Protein AF-A0A0G1CU87-F1 (afdb_monomer)

Radius of gyration: 16.51 Å; Cα contacts (8 Å, |Δi|>4): 132; chains: 1; bounding box: 43×39×40 Å

Secondary structure (DSSP, 8-state):
----PPP--EEPTTT--EES-EEE-TTT--EEEGGGEEEEEEEEEETTEEEEEEEEEEHHHHHHHHHHHHHTT--SSEEEEEGGG--

Nearest PDB structures (foldseek):
  1mhx-assembly1_A  TM=5.155E-01  e=3.534E-01  Finegoldia magna ATCC 29328
  4tll-assembly1_A  TM=3.490E-01  e=1.009E+00  Xenopus laevis
  2dzm-assembly1_A  TM=3.515E-01  e=9.454E-01  Homo sapiens
  6qlf-assembly1_N  TM=3.727E-01  e=4.003E+00  Saccharomyces cerevisiae
  8ow1-assembly1_N  TM=3.734E-01  e=3.749E+00  Saccharomyces cerevisiae

Foldseek 3Di:
DPPPDPQPQDAAPPPRDTDSDWDAQPPPRGTHDPVQWDWAFEFEQDPVGTDTDIGTHGNVVQVVVCVVCVVVVHDDSYHYDYPVPVD

Structure (mmCIF, N/CA/C/O backbone):
data_AF-A0A0G1CU87-F1
#
_entry.id   AF-A0A0G1CU87-F1
#
loop_
_atom_site.group_PDB
_atom_site.id
_atom_site.type_symbol
_atom_site.label_atom_id
_atom_site.label_alt_id
_atom_site.label_comp_id
_atom_site.label_asym_id
_atom_site.label_entity_id
_atom_site.label_seq_id
_atom_site.pdbx_PDB_ins_code
_atom_site.Cartn_x
_atom_site.Cartn_y
_atom_site.Cartn_z
_atom_site.occupancy
_atom_site.B_iso_or_equiv
_atom_site.auth_seq_id
_atom_site.auth_comp_id
_atom_site.auth_asym_id
_atom_site.auth_atom_id
_atom_site.pdbx_PDB_model_num
ATOM 1 N N . MET A 1 1 ? 27.348 -25.314 -15.984 1.00 39.53 1 MET A N 1
ATOM 2 C CA . MET A 1 1 ? 26.947 -23.898 -16.143 1.00 39.53 1 MET A CA 1
ATOM 3 C C . MET A 1 1 ? 25.770 -23.643 -15.206 1.00 39.53 1 MET A C 1
ATOM 5 O O . MET A 1 1 ? 24.812 -24.403 -15.266 1.00 39.53 1 MET A O 1
ATOM 9 N N . LYS A 1 2 ? 25.862 -22.684 -14.272 1.00 44.84 2 LYS A N 1
ATOM 10 C CA . LYS A 1 2 ? 24.747 -22.336 -13.371 1.00 44.84 2 LYS A CA 1
ATOM 11 C C . LYS A 1 2 ? 23.737 -21.530 -14.189 1.00 44.84 2 LYS A C 1
ATOM 13 O O . LYS A 1 2 ? 24.009 -20.385 -14.522 1.00 44.84 2 LYS A O 1
ATOM 18 N N . VAL A 1 3 ? 22.618 -22.152 -14.552 1.00 48.09 3 VAL A N 1
ATOM 19 C CA . VAL A 1 3 ? 21.468 -21.466 -15.150 1.00 48.09 3 VAL A CA 1
ATOM 20 C C . VAL A 1 3 ? 20.881 -20.565 -14.065 1.00 48.09 3 VAL A C 1
ATOM 22 O O . VAL A 1 3 ? 20.194 -21.033 -13.157 1.00 48.09 3 VAL A O 1
ATOM 25 N N . THR A 1 4 ? 21.226 -19.282 -14.101 1.00 52.25 4 THR A N 1
ATOM 26 C CA . THR A 1 4 ? 20.520 -18.239 -13.358 1.00 52.25 4 THR A CA 1
ATOM 27 C C . THR A 1 4 ? 19.105 -18.177 -13.915 1.00 52.25 4 THR A C 1
ATOM 29 O O . THR A 1 4 ? 18.900 -17.821 -15.072 1.00 52.25 4 THR A O 1
ATOM 32 N N . ARG A 1 5 ? 18.133 -18.614 -13.109 1.00 51.34 5 ARG A N 1
ATOM 33 C CA . ARG A 1 5 ? 16.708 -18.477 -13.427 1.00 51.34 5 ARG A CA 1
ATOM 34 C C . ARG A 1 5 ? 16.412 -16.993 -13.692 1.00 51.34 5 ARG A C 1
ATOM 36 O O . ARG A 1 5 ? 16.982 -16.165 -12.976 1.00 51.34 5 ARG A O 1
ATOM 43 N N . PRO A 1 6 ? 15.570 -16.648 -14.682 1.00 53.12 6 PRO A N 1
ATOM 44 C CA . PRO A 1 6 ? 15.137 -15.269 -14.858 1.00 53.12 6 PRO A CA 1
ATOM 45 C C . PRO A 1 6 ? 14.468 -14.822 -13.557 1.00 53.12 6 PRO A C 1
ATOM 47 O O . PRO A 1 6 ? 13.551 -15.480 -13.067 1.00 53.12 6 PRO A O 1
ATOM 50 N N . ILE A 1 7 ? 14.999 -13.765 -12.947 1.00 58.84 7 ILE A N 1
ATOM 51 C CA . ILE A 1 7 ? 14.322 -13.083 -11.850 1.00 58.84 7 ILE A CA 1
ATOM 52 C C . ILE A 1 7 ? 13.127 -12.411 -12.521 1.00 58.84 7 ILE A C 1
ATOM 54 O O . ILE A 1 7 ? 13.333 -11.646 -13.459 1.00 58.84 7 ILE A O 1
ATOM 58 N N . GLU A 1 8 ? 11.901 -12.766 -12.136 1.00 60.66 8 GLU A N 1
ATOM 59 C CA . GLU A 1 8 ? 10.702 -12.109 -12.662 1.00 60.66 8 GLU A CA 1
ATOM 60 C C . GLU A 1 8 ? 10.743 -10.641 -12.227 1.00 60.66 8 GLU A C 1
ATOM 62 O O . GLU A 1 8 ? 10.442 -10.286 -11.089 1.00 60.66 8 GLU A O 1
ATOM 67 N N . GLU A 1 9 ? 11.238 -9.795 -13.125 1.00 65.06 9 GLU A N 1
ATOM 68 C CA . GLU A 1 9 ? 11.272 -8.355 -12.952 1.00 65.06 9 GLU A CA 1
ATOM 69 C C . GLU A 1 9 ? 9.859 -7.814 -13.179 1.00 65.06 9 GLU A C 1
ATOM 71 O O . GLU A 1 9 ? 9.432 -7.585 -14.311 1.00 65.06 9 GLU A O 1
ATOM 76 N N . THR A 1 10 ? 9.115 -7.628 -12.092 1.00 77.19 10 THR A N 1
ATOM 77 C CA . THR A 1 10 ? 7.791 -7.003 -12.143 1.00 77.19 10 THR A CA 1
ATOM 78 C C . THR A 1 10 ? 7.939 -5.481 -12.155 1.00 77.19 10 THR A C 1
ATOM 80 O O . THR A 1 10 ? 8.684 -4.897 -11.361 1.00 77.19 10 THR A O 1
ATOM 83 N N . ALA A 1 11 ? 7.236 -4.820 -13.075 1.00 85.75 11 ALA A N 1
ATOM 84 C CA . ALA A 1 11 ? 7.203 -3.365 -13.161 1.00 85.75 11 ALA A CA 1
ATOM 85 C C . ALA A 1 11 ? 6.323 -2.767 -12.058 1.00 85.75 11 ALA A C 1
ATOM 87 O O . ALA A 1 11 ? 5.248 -3.272 -11.754 1.00 85.75 11 ALA A O 1
ATOM 88 N N . CYS A 1 12 ? 6.768 -1.659 -11.473 1.00 88.75 12 CYS A N 1
ATOM 89 C CA . CYS A 1 12 ? 5.974 -0.902 -10.517 1.00 88.75 12 CYS A CA 1
ATOM 90 C C . CYS A 1 12 ? 4.758 -0.259 -11.176 1.00 88.75 12 CYS A C 1
ATOM 92 O O . CYS A 1 12 ? 4.908 0.556 -12.081 1.00 88.75 12 CYS A O 1
ATOM 94 N N . ASP A 1 13 ? 3.568 -0.518 -10.639 1.00 88.81 13 ASP A N 1
ATOM 95 C CA . ASP A 1 13 ? 2.316 0.064 -11.129 1.00 88.81 13 ASP A CA 1
ATOM 96 C C . ASP A 1 13 ? 2.231 1.592 -10.956 1.00 88.81 13 ASP A C 1
ATOM 98 O O . ASP A 1 13 ? 1.341 2.229 -11.517 1.00 88.81 13 ASP A O 1
ATOM 102 N N . VAL A 1 14 ? 3.122 2.190 -10.154 1.00 86.06 14 VAL A N 1
ATOM 103 C CA . VAL A 1 14 ? 3.148 3.641 -9.899 1.00 86.06 14 VAL A CA 1
ATOM 104 C C . VAL A 1 14 ? 4.128 4.365 -10.823 1.00 86.06 14 VAL A C 1
ATOM 106 O O . VAL A 1 14 ? 3.774 5.385 -11.405 1.00 86.06 14 VAL A O 1
ATOM 109 N N . CYS A 1 15 ? 5.361 3.867 -10.964 1.00 89.19 15 CYS A N 1
ATOM 110 C CA . CYS A 1 15 ? 6.412 4.542 -11.740 1.00 89.19 15 CYS A CA 1
ATOM 111 C C . CYS A 1 15 ? 6.868 3.788 -12.997 1.00 89.19 15 CYS A C 1
ATOM 113 O O . CYS A 1 15 ? 7.746 4.273 -13.705 1.00 89.19 15 CYS A O 1
ATOM 115 N N . GLY A 1 16 ? 6.331 2.595 -13.258 1.00 88.00 16 GLY A N 1
ATOM 116 C CA . GLY A 1 16 ? 6.680 1.747 -14.401 1.00 88.00 16 GLY A CA 1
ATOM 117 C C . GLY A 1 16 ? 8.062 1.093 -14.327 1.00 88.00 16 GLY A C 1
ATOM 118 O O . GLY A 1 16 ? 8.411 0.316 -15.209 1.00 88.00 16 GLY A O 1
ATOM 119 N N . GLN A 1 17 ? 8.867 1.385 -13.300 1.00 88.00 17 GLN A N 1
ATOM 120 C CA . GLN A 1 17 ? 10.209 0.816 -13.177 1.00 88.00 17 GLN A CA 1
ATOM 121 C C . GLN A 1 17 ? 10.148 -0.636 -12.710 1.00 88.00 17 GLN A C 1
ATOM 123 O O . GLN A 1 17 ? 9.544 -0.933 -11.678 1.00 88.00 17 GLN A O 1
ATOM 128 N N . ALA A 1 18 ? 10.814 -1.515 -13.453 1.00 86.00 18 ALA A N 1
ATOM 129 C CA . ALA A 1 18 ? 11.084 -2.883 -13.047 1.00 86.00 18 ALA A CA 1
ATOM 130 C C . ALA A 1 18 ? 12.038 -2.905 -11.848 1.00 86.00 18 ALA A C 1
ATOM 132 O O . ALA A 1 18 ? 13.079 -2.245 -11.866 1.00 86.00 18 ALA A O 1
ATOM 133 N N . GLN A 1 19 ? 11.675 -3.640 -10.797 1.00 81.69 19 GLN A N 1
ATOM 134 C CA . GLN A 1 19 ? 12.561 -3.895 -9.665 1.00 81.69 19 GLN A CA 1
ATOM 135 C C . GLN A 1 19 ? 12.488 -5.356 -9.238 1.00 81.69 19 GLN A C 1
ATOM 137 O O . GLN A 1 19 ? 11.464 -6.019 -9.359 1.00 81.69 19 GLN A O 1
ATOM 142 N N . THR A 1 20 ? 13.585 -5.839 -8.666 1.00 77.31 20 THR A N 1
ATOM 143 C CA . THR A 1 20 ? 13.681 -7.188 -8.098 1.00 77.31 20 THR A CA 1
ATOM 144 C C . THR A 1 20 ? 12.964 -7.333 -6.756 1.00 77.31 20 THR A C 1
ATOM 146 O O . THR A 1 20 ? 12.699 -8.451 -6.324 1.00 77.31 20 THR A O 1
ATOM 149 N N . GLN A 1 21 ? 12.650 -6.223 -6.080 1.00 81.50 21 GLN A N 1
ATOM 150 C CA . GLN A 1 21 ? 11.928 -6.211 -4.807 1.00 81.50 21 GLN A CA 1
ATOM 151 C C . GLN A 1 21 ? 10.646 -5.392 -4.928 1.00 81.50 21 GLN A C 1
ATOM 153 O O . GLN A 1 21 ? 10.632 -4.174 -4.734 1.00 81.50 21 GLN A O 1
ATOM 158 N N . MET A 1 22 ? 9.564 -6.100 -5.231 1.00 85.94 22 MET A N 1
ATOM 159 C CA . MET A 1 22 ? 8.213 -5.560 -5.295 1.00 85.94 22 MET A CA 1
ATOM 160 C C . MET A 1 22 ? 7.420 -5.996 -4.063 1.00 85.94 22 MET A C 1
ATOM 162 O O . MET A 1 22 ? 7.603 -7.093 -3.535 1.00 85.94 22 MET A O 1
ATOM 166 N N . ARG A 1 23 ? 6.558 -5.110 -3.568 1.00 88.19 23 ARG A N 1
ATOM 167 C CA . ARG A 1 23 ? 5.590 -5.398 -2.506 1.00 88.19 23 ARG A CA 1
ATOM 168 C C . ARG A 1 23 ? 4.189 -5.250 -3.085 1.00 88.19 23 ARG A C 1
ATOM 170 O O . ARG A 1 23 ? 3.982 -4.443 -3.979 1.00 88.19 23 ARG A O 1
ATOM 177 N N . VAL A 1 24 ? 3.217 -5.976 -2.546 1.00 87.56 24 VAL A N 1
ATOM 178 C CA . VAL A 1 24 ? 1.824 -5.884 -3.004 1.00 87.56 24 VAL A CA 1
ATOM 179 C C . VAL A 1 24 ? 1.051 -4.933 -2.099 1.00 87.56 24 VAL A C 1
ATOM 181 O O . VAL A 1 24 ? 1.084 -5.055 -0.872 1.00 87.56 24 VAL A O 1
ATOM 184 N N . CYS A 1 25 ? 0.322 -3.986 -2.687 1.00 89.06 25 CYS A N 1
ATOM 185 C CA . CYS A 1 25 ? -0.568 -3.123 -1.923 1.00 89.06 25 CYS A CA 1
ATOM 186 C C . CYS A 1 25 ? -1.728 -3.932 -1.323 1.00 89.06 25 CYS A C 1
ATOM 188 O O . CYS A 1 25 ? -2.510 -4.555 -2.037 1.00 89.06 25 CYS A O 1
ATOM 190 N N . SER A 1 26 ? -1.922 -3.837 -0.010 1.00 85.69 26 SER A N 1
ATOM 191 C CA . SER A 1 26 ? -2.988 -4.544 0.713 1.00 85.69 26 SER A CA 1
ATOM 192 C C . SER A 1 26 ? -4.395 -4.141 0.252 1.00 85.69 26 SER A C 1
ATOM 194 O O . SER A 1 26 ? -5.307 -4.963 0.330 1.00 85.69 26 SER A O 1
ATOM 196 N N . VAL A 1 27 ? -4.547 -2.912 -0.261 1.00 85.25 27 VAL A N 1
ATOM 197 C CA . VAL A 1 27 ? -5.823 -2.297 -0.663 1.00 85.25 27 VAL A CA 1
ATOM 198 C C . VAL A 1 27 ? -6.166 -2.594 -2.123 1.00 85.25 27 VAL A C 1
ATOM 200 O O . VAL A 1 27 ? -7.201 -3.190 -2.396 1.00 85.25 27 VAL A O 1
ATOM 203 N N . CYS A 1 28 ? -5.315 -2.188 -3.070 1.00 88.62 28 CYS A N 1
ATOM 204 C CA . CYS A 1 28 ? -5.602 -2.303 -4.506 1.00 88.62 28 CYS A CA 1
ATOM 205 C C . CYS A 1 28 ? -4.938 -3.505 -5.190 1.00 88.62 28 CYS A C 1
ATOM 207 O O . CYS A 1 28 ? -5.132 -3.683 -6.387 1.00 88.62 28 CYS A O 1
ATOM 209 N N . LYS A 1 29 ? -4.158 -4.309 -4.451 1.00 90.62 29 LYS A N 1
ATOM 210 C CA . LYS A 1 29 ? -3.445 -5.508 -4.934 1.00 90.62 29 LYS A CA 1
ATOM 211 C C . LYS A 1 29 ? -2.446 -5.273 -6.079 1.00 90.62 29 LYS A C 1
ATOM 213 O O . LYS A 1 29 ? -2.000 -6.234 -6.685 1.00 90.62 29 LYS A O 1
ATOM 218 N N . LYS A 1 30 ? -2.070 -4.015 -6.326 1.00 90.12 30 LYS A N 1
ATOM 219 C CA . LYS A 1 30 ? -1.023 -3.609 -7.276 1.00 90.12 30 LYS A CA 1
ATOM 220 C C . LYS A 1 30 ? 0.385 -3.903 -6.758 1.00 90.12 30 LYS A C 1
ATOM 222 O O . LYS A 1 30 ? 0.616 -3.806 -5.545 1.00 90.12 30 LYS A O 1
ATOM 227 N N . ASP A 1 31 ? 1.306 -4.158 -7.678 1.00 90.31 31 ASP A N 1
ATOM 228 C CA . ASP A 1 31 ? 2.731 -4.330 -7.419 1.00 90.31 31 ASP A CA 1
ATOM 229 C C . ASP A 1 31 ? 3.415 -2.964 -7.321 1.00 90.31 31 ASP A C 1
ATOM 231 O O . ASP A 1 31 ? 3.404 -2.137 -8.236 1.00 90.31 31 ASP A O 1
ATOM 235 N N . ILE A 1 32 ? 4.035 -2.703 -6.175 1.00 92.19 32 ILE A N 1
ATOM 236 C CA . ILE A 1 32 ? 4.658 -1.420 -5.858 1.00 92.19 32 ILE A CA 1
ATOM 237 C C . ILE A 1 32 ? 6.116 -1.592 -5.460 1.00 92.19 32 ILE A C 1
ATOM 239 O O . ILE A 1 32 ? 6.475 -2.468 -4.672 1.00 92.19 32 ILE A O 1
ATOM 243 N N . CYS A 1 33 ? 6.974 -0.724 -5.995 1.00 90.81 33 CYS A N 1
ATOM 244 C CA . CYS A 1 33 ? 8.370 -0.691 -5.588 1.00 90.81 33 CYS A CA 1
ATOM 245 C C . CYS A 1 33 ? 8.507 -0.057 -4.200 1.00 90.81 33 CYS A C 1
ATOM 247 O O . CYS A 1 33 ? 7.649 0.712 -3.759 1.00 90.81 33 CYS A O 1
ATOM 249 N N . HIS A 1 34 ? 9.622 -0.338 -3.529 1.00 87.06 34 HIS A N 1
ATOM 250 C CA . HIS A 1 34 ? 9.884 0.106 -2.157 1.00 87.06 34 HIS A CA 1
ATOM 251 C C . HIS A 1 34 ? 9.769 1.630 -1.941 1.00 87.06 34 HIS A C 1
ATOM 253 O O . HIS A 1 34 ? 9.462 2.060 -0.835 1.00 87.06 34 HIS A O 1
ATOM 259 N N . ILE A 1 35 ? 9.972 2.441 -2.987 1.00 87.75 35 ILE A N 1
ATOM 260 C CA . ILE A 1 35 ? 9.874 3.911 -2.940 1.00 87.75 35 ILE A CA 1
ATOM 261 C C . ILE A 1 35 ? 8.413 4.378 -2.840 1.00 87.75 35 ILE A C 1
ATOM 263 O O . ILE A 1 35 ? 8.120 5.372 -2.183 1.00 87.75 35 ILE A O 1
ATOM 267 N N . HIS A 1 36 ? 7.483 3.659 -3.477 1.00 89.69 36 HIS A N 1
ATOM 268 C CA . HIS A 1 36 ? 6.059 4.025 -3.536 1.00 89.69 36 HIS A CA 1
ATOM 269 C C . HIS A 1 36 ? 5.203 3.258 -2.518 1.00 89.69 36 HIS A C 1
ATOM 271 O O . HIS A 1 36 ? 3.968 3.263 -2.592 1.00 89.69 36 HIS A O 1
ATOM 277 N N . VAL A 1 37 ? 5.865 2.605 -1.563 1.00 87.19 37 VAL A N 1
ATOM 278 C CA . VAL A 1 37 ? 5.252 1.943 -0.417 1.00 87.19 37 VAL A CA 1
ATOM 279 C C . VAL A 1 37 ? 5.104 2.945 0.723 1.00 87.19 37 VAL A C 1
ATOM 281 O O . VAL A 1 37 ? 6.048 3.627 1.105 1.00 87.19 37 VAL A O 1
ATOM 284 N N . MET A 1 38 ? 3.914 2.982 1.309 1.00 81.19 38 MET A N 1
ATOM 285 C CA . MET A 1 38 ? 3.653 3.580 2.609 1.00 81.19 38 MET A CA 1
ATOM 286 C C . MET A 1 38 ? 3.323 2.469 3.603 1.00 81.19 38 MET A C 1
ATOM 288 O O . MET A 1 38 ? 2.408 1.672 3.381 1.00 81.19 38 MET A O 1
ATOM 292 N N . GLU A 1 39 ? 4.044 2.433 4.718 1.00 78.06 39 GLU A N 1
ATOM 293 C CA . GLU A 1 39 ? 3.740 1.524 5.821 1.00 78.06 39 GLU A CA 1
ATOM 294 C C . GLU A 1 39 ? 2.673 2.153 6.717 1.00 78.06 39 GLU A C 1
ATOM 296 O O . GLU A 1 39 ? 2.819 3.278 7.200 1.00 78.06 39 GLU A O 1
ATOM 301 N N . TRP A 1 40 ? 1.572 1.430 6.907 1.00 76.38 40 TRP A N 1
ATOM 302 C CA . TRP A 1 40 ? 0.465 1.845 7.758 1.00 76.38 40 TRP A CA 1
ATOM 303 C C . TRP A 1 40 ? 0.334 0.883 8.921 1.00 76.38 40 TRP A C 1
AT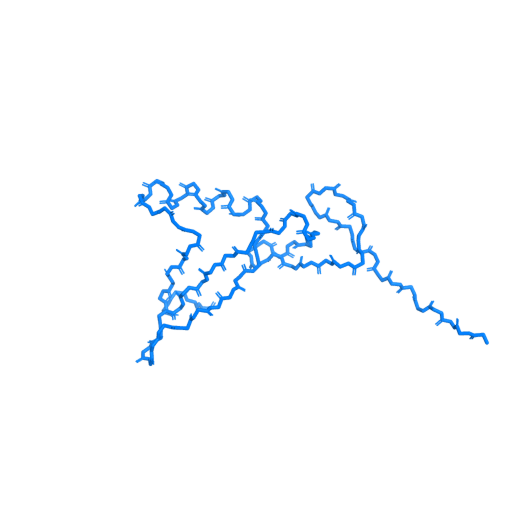OM 305 O O . TRP A 1 40 ? 0.259 -0.332 8.731 1.00 76.38 40 TRP A O 1
ATOM 315 N N 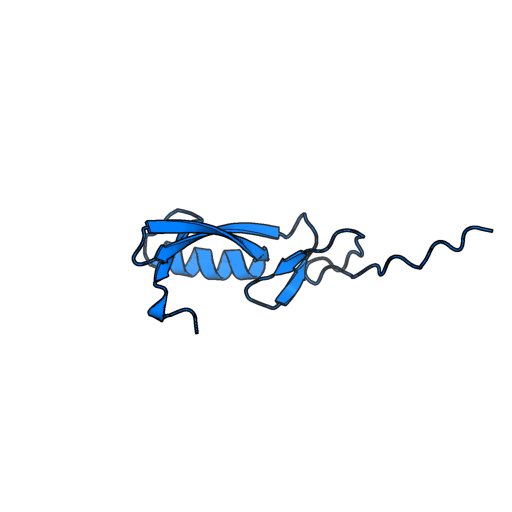. ARG A 1 41 ? 0.262 1.427 10.136 1.00 71.31 41 ARG A N 1
ATOM 316 C CA . ARG A 1 41 ? 0.031 0.611 11.322 1.00 71.31 41 ARG A CA 1
ATOM 317 C C . ARG A 1 41 ? -1.465 0.347 11.437 1.00 71.31 41 ARG A C 1
ATOM 319 O O . ARG A 1 41 ? -2.248 1.259 11.701 1.00 71.31 41 ARG A O 1
ATOM 326 N N . VAL A 1 42 ? -1.867 -0.895 11.230 1.00 69.75 42 VAL A N 1
ATOM 327 C CA . VAL A 1 42 ? -3.242 -1.337 11.429 1.00 69.75 42 VAL A CA 1
ATOM 328 C C . VAL A 1 42 ? -3.337 -1.891 12.836 1.00 69.75 42 VAL A C 1
ATOM 330 O O . VAL A 1 42 ? -2.718 -2.892 13.174 1.00 69.75 42 VAL A O 1
ATOM 333 N N . ILE A 1 43 ? -4.097 -1.213 13.685 1.00 67.94 43 ILE A N 1
ATOM 334 C CA . ILE A 1 43 ? -4.417 -1.715 15.011 1.00 67.94 43 ILE A CA 1
ATOM 335 C C . ILE A 1 43 ? -5.744 -2.447 14.885 1.00 67.94 43 ILE A C 1
ATOM 337 O O . ILE A 1 43 ? -6.798 -1.828 14.722 1.00 67.94 43 ILE A O 1
ATOM 341 N N . VAL A 1 44 ? -5.680 -3.773 14.935 1.00 63.09 44 VAL A N 1
ATOM 342 C CA . VAL A 1 44 ? -6.876 -4.606 14.996 1.00 63.09 44 VAL A CA 1
ATOM 343 C C . VAL A 1 44 ? -7.212 -4.803 16.463 1.00 63.09 44 VAL A C 1
ATOM 345 O O . VAL A 1 44 ? -6.466 -5.443 17.209 1.00 63.09 44 VAL A O 1
ATOM 348 N N . GLU A 1 45 ? -8.336 -4.232 16.886 1.00 59.88 45 GLU A N 1
ATOM 349 C CA . GLU A 1 45 ? -8.875 -4.484 18.217 1.00 59.88 45 GLU A CA 1
ATOM 350 C C . GLU A 1 45 ? -9.433 -5.913 18.232 1.00 59.88 45 GLU A C 1
ATOM 352 O O . GLU A 1 45 ? -10.388 -6.237 17.517 1.00 59.88 45 GLU A O 1
ATOM 357 N N . GLN A 1 46 ? -8.787 -6.800 18.989 1.00 54.81 46 GLN A N 1
ATOM 358 C CA . GLN A 1 46 ? -9.294 -8.137 19.265 1.00 54.81 46 GLN A CA 1
ATOM 359 C C . GLN A 1 46 ? -9.828 -8.191 20.697 1.00 54.81 46 GLN A C 1
ATOM 361 O O . GLN A 1 46 ? -9.330 -7.500 21.583 1.00 54.81 46 GLN A O 1
ATOM 366 N N . ASN A 1 47 ? -10.777 -9.096 20.955 1.00 47.88 47 ASN A N 1
ATOM 367 C CA . ASN A 1 47 ? -11.310 -9.357 22.301 1.00 47.88 47 ASN A CA 1
ATOM 368 C C . ASN A 1 47 ? -10.227 -9.753 23.337 1.00 47.88 47 ASN A C 1
ATOM 370 O O . ASN A 1 47 ? -10.524 -9.811 24.524 1.00 47.88 47 ASN A O 1
ATOM 374 N N . GLN A 1 48 ? -8.988 -10.037 22.907 1.00 51.25 48 GLN A N 1
ATOM 375 C CA . GLN A 1 48 ? -7.833 -10.373 23.753 1.00 51.25 48 GLN A CA 1
ATOM 376 C C . GLN A 1 48 ? -6.722 -9.298 23.755 1.00 51.25 48 GLN A C 1
ATOM 378 O O . GLN A 1 48 ? -5.659 -9.525 24.327 1.00 51.25 48 GLN A O 1
ATOM 383 N N . GLY A 1 49 ? -6.944 -8.133 23.135 1.00 53.44 49 GLY A N 1
ATOM 384 C CA . GLY A 1 49 ? -5.977 -7.033 23.063 1.00 53.44 49 GLY A CA 1
ATOM 385 C C . GLY A 1 49 ? -5.846 -6.426 21.664 1.00 53.44 49 GLY A C 1
ATOM 386 O O . GLY A 1 49 ? -6.376 -6.937 20.679 1.00 53.44 49 GLY A O 1
ATOM 387 N N . ALA A 1 50 ? -5.126 -5.311 21.571 1.00 55.62 50 ALA A N 1
ATOM 388 C CA . ALA A 1 50 ? -4.821 -4.655 20.305 1.00 55.62 50 ALA A CA 1
ATOM 389 C C . ALA A 1 50 ? -3.571 -5.287 19.669 1.00 55.62 50 ALA A C 1
ATOM 391 O O . ALA A 1 50 ? -2.461 -5.107 20.174 1.00 55.62 50 ALA A O 1
ATOM 392 N N . LEU A 1 51 ? -3.734 -6.004 18.555 1.00 58.31 51 LEU A N 1
ATOM 393 C CA . LEU A 1 51 ? -2.605 -6.448 17.734 1.00 58.31 51 LEU A CA 1
ATOM 394 C C . LEU A 1 51 ? -2.320 -5.368 16.691 1.00 58.31 51 LEU A C 1
ATOM 396 O O . LEU A 1 51 ? -3.179 -5.020 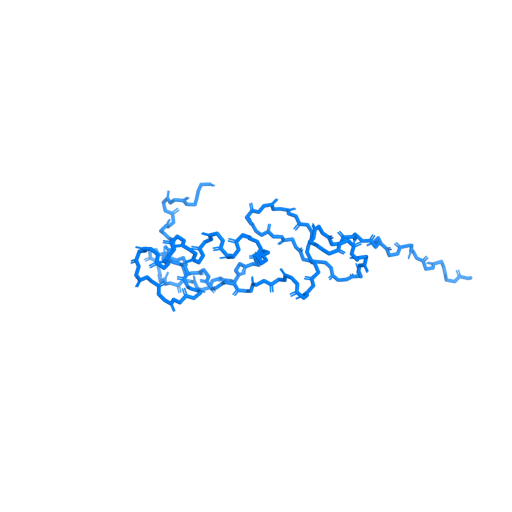15.882 1.00 58.31 51 LEU A O 1
ATOM 400 N N . GLY A 1 52 ? -1.118 -4.798 16.755 1.00 64.94 52 GLY A N 1
ATOM 401 C CA . GLY A 1 52 ? -0.619 -3.910 15.714 1.00 64.94 52 GLY A CA 1
ATOM 402 C C . GLY A 1 52 ? -0.020 -4.745 14.594 1.00 64.94 52 GLY A C 1
ATOM 403 O O . GLY A 1 52 ? 1.066 -5.282 14.778 1.00 64.94 52 GLY A O 1
ATOM 404 N N . ASP A 1 53 ? -0.714 -4.835 13.468 1.00 71.88 53 ASP A N 1
ATOM 405 C CA . ASP A 1 53 ? -0.178 -5.366 12.218 1.00 71.88 53 ASP A CA 1
ATOM 406 C C . ASP A 1 53 ? 0.281 -4.203 11.319 1.00 71.88 53 ASP A C 1
ATOM 408 O O . ASP A 1 53 ? -0.168 -3.062 11.478 1.00 71.88 53 ASP A O 1
ATOM 412 N N . THR A 1 54 ? 1.192 -4.458 10.384 1.00 75.31 54 THR A N 1
ATOM 413 C CA . THR A 1 54 ? 1.664 -3.441 9.434 1.00 75.31 54 THR A CA 1
ATOM 414 C C . THR A 1 54 ? 1.111 -3.763 8.056 1.00 75.31 54 THR A C 1
ATOM 416 O O . THR A 1 54 ? 1.541 -4.712 7.405 1.00 75.31 54 THR A O 1
ATOM 419 N N . ALA A 1 55 ? 0.176 -2.945 7.575 1.00 79.69 55 ALA A N 1
ATOM 420 C CA . ALA A 1 55 ? -0.310 -3.054 6.210 1.00 79.69 55 ALA A CA 1
ATOM 421 C C . ALA A 1 55 ? 0.608 -2.283 5.263 1.00 79.69 55 ALA A C 1
ATOM 423 O O . ALA A 1 55 ? 0.907 -1.101 5.459 1.00 79.69 55 ALA A O 1
ATOM 424 N N . ILE A 1 56 ? 1.010 -2.952 4.187 1.00 85.88 56 ILE A N 1
ATOM 425 C CA . ILE A 1 56 ? 1.723 -2.324 3.079 1.00 85.88 56 ILE A CA 1
ATOM 426 C C . ILE A 1 56 ? 0.680 -1.681 2.166 1.00 85.8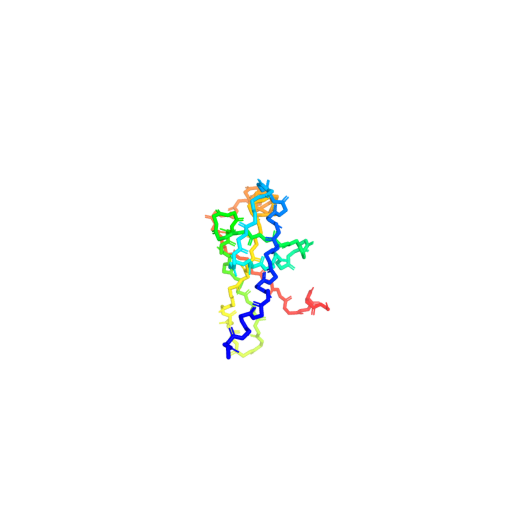8 56 ILE A C 1
ATOM 428 O O . ILE A 1 56 ? -0.184 -2.374 1.623 1.00 85.88 56 ILE A O 1
ATOM 432 N N . ILE A 1 57 ? 0.734 -0.362 1.995 1.00 88.25 57 ILE A N 1
ATOM 433 C CA . ILE A 1 57 ? -0.224 0.403 1.190 1.00 88.25 57 ILE A CA 1
ATOM 434 C C . ILE A 1 57 ? 0.548 1.199 0.130 1.00 88.25 57 ILE A C 1
ATOM 436 O O . ILE A 1 57 ? 1.623 1.713 0.411 1.00 88.25 57 ILE A O 1
ATOM 440 N N . CYS A 1 58 ? 0.042 1.303 -1.103 1.00 90.00 58 CYS A N 1
ATOM 441 C CA . CYS A 1 58 ? 0.667 2.174 -2.098 1.00 90.00 58 CYS A CA 1
ATOM 442 C C . CYS A 1 58 ? 0.413 3.645 -1.760 1.00 90.00 58 CYS A C 1
ATOM 444 O O . CYS A 1 58 ? 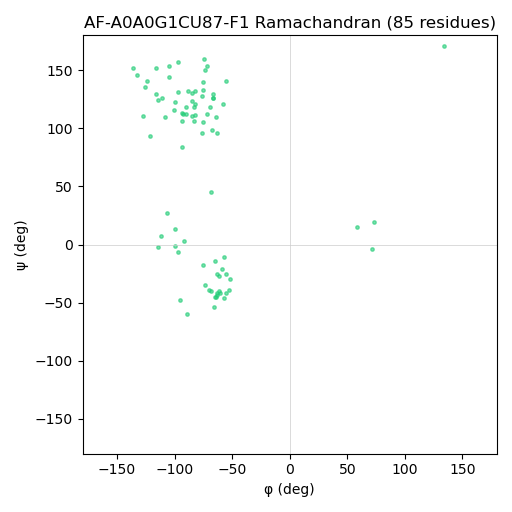-0.607 3.979 -1.153 1.00 90.00 58 CYS A O 1
ATOM 446 N N . VAL A 1 59 ? 1.296 4.538 -2.202 1.00 86.19 59 VAL A N 1
ATOM 447 C CA . VAL A 1 59 ? 1.148 5.983 -1.967 1.00 86.19 59 VAL A CA 1
ATOM 448 C C . VAL A 1 59 ? -0.220 6.528 -2.409 1.00 86.19 59 VAL A C 1
ATOM 450 O O . VAL A 1 59 ? -0.838 7.304 -1.685 1.00 86.19 59 VAL A O 1
ATOM 453 N N . GLU A 1 60 ? -0.766 6.061 -3.536 1.00 88.56 60 GLU A N 1
ATOM 454 C CA . GLU A 1 60 ? -2.077 6.505 -4.030 1.00 88.56 60 GLU A CA 1
ATOM 455 C C . GLU A 1 60 ? -3.227 6.110 -3.090 1.00 88.56 60 GLU A C 1
ATOM 457 O O . GLU A 1 60 ? -4.107 6.922 -2.792 1.00 88.56 60 GLU A O 1
ATOM 462 N N . CYS A 1 61 ? -3.229 4.865 -2.601 1.00 87.56 61 CYS A N 1
ATOM 463 C CA . CYS A 1 61 ? -4.210 4.397 -1.623 1.00 87.56 61 CYS A CA 1
ATOM 464 C C . CYS A 1 61 ? -4.007 5.088 -0.271 1.00 87.56 61 CYS A C 1
ATOM 466 O O . CYS A 1 61 ? -4.989 5.497 0.345 1.00 87.56 61 CYS A O 1
ATOM 468 N N . GLY A 1 62 ? -2.756 5.285 0.149 1.00 85.50 62 GLY A N 1
ATOM 469 C CA . GLY A 1 62 ? -2.400 6.009 1.366 1.00 85.50 62 GLY A CA 1
ATOM 470 C C . GLY A 1 62 ? -2.949 7.434 1.365 1.00 85.50 62 GLY A C 1
ATOM 471 O O . GLY A 1 62 ? -3.592 7.825 2.330 1.00 85.50 62 GLY A O 1
ATOM 472 N N . ILE A 1 63 ? -2.809 8.181 0.264 1.00 84.44 63 ILE A N 1
ATOM 473 C CA . ILE A 1 63 ? -3.362 9.542 0.131 1.00 84.44 63 ILE A CA 1
ATOM 474 C C . ILE A 1 63 ? -4.895 9.543 0.215 1.00 84.44 63 ILE A C 1
ATOM 476 O O . ILE A 1 63 ? -5.477 10.423 0.849 1.00 84.44 63 ILE A O 1
ATOM 480 N N . LYS A 1 64 ? -5.575 8.574 -0.415 1.00 85.06 64 LYS A N 1
ATOM 481 C CA . LYS A 1 64 ? -7.047 8.463 -0.352 1.00 85.06 64 LYS A CA 1
ATOM 482 C C . LYS A 1 64 ? -7.530 8.199 1.076 1.00 85.06 64 LYS A C 1
ATOM 484 O O . LYS A 1 64 ? -8.492 8.821 1.530 1.00 85.06 64 LYS A O 1
ATOM 489 N N . ILE A 1 65 ? -6.841 7.308 1.782 1.00 80.62 65 ILE A N 1
ATOM 490 C CA . ILE A 1 65 ? -7.110 6.990 3.182 1.00 80.62 65 ILE A CA 1
ATOM 491 C C . ILE A 1 65 ? -6.819 8.219 4.051 1.00 80.62 65 ILE A C 1
ATOM 493 O O . ILE A 1 65 ? -7.715 8.689 4.740 1.00 80.62 65 ILE A O 1
ATOM 497 N N . ASP A 1 66 ? -5.629 8.810 3.955 1.00 79.38 66 ASP A N 1
ATOM 498 C CA . ASP A 1 66 ? -5.216 9.994 4.720 1.00 79.38 66 ASP A CA 1
ATOM 499 C C . ASP A 1 66 ? -6.181 11.176 4.545 1.00 79.38 66 ASP A C 1
ATOM 501 O O . ASP A 1 66 ? -6.572 11.792 5.530 1.00 79.38 66 ASP A O 1
ATOM 505 N N . ARG A 1 67 ? -6.667 11.448 3.325 1.00 79.62 67 ARG A N 1
ATOM 506 C CA . ARG A 1 67 ? -7.719 12.459 3.101 1.00 79.62 67 ARG A CA 1
ATOM 507 C C . ARG A 1 67 ? -9.008 12.133 3.852 1.00 79.62 67 ARG A C 1
ATOM 509 O O . ARG A 1 67 ? -9.611 13.024 4.443 1.00 79.62 67 ARG A O 1
ATOM 516 N N . THR A 1 68 ? -9.415 10.866 3.851 1.00 76.56 68 THR A N 1
ATOM 517 C CA . THR A 1 68 ? -10.606 10.408 4.578 1.00 76.56 68 THR A CA 1
ATOM 518 C C . THR A 1 68 ? -10.424 10.586 6.087 1.00 76.56 68 THR A C 1
ATOM 520 O O . THR A 1 68 ? -11.299 11.137 6.746 1.00 76.56 68 THR A O 1
ATOM 523 N N . PHE A 1 69 ? -9.266 10.206 6.635 1.00 71.69 69 PHE A N 1
ATOM 524 C CA . PHE A 1 69 ? -8.959 10.337 8.063 1.00 71.69 69 PHE A CA 1
ATOM 525 C C . PHE A 1 69 ? -8.762 11.795 8.505 1.00 71.69 69 PHE A C 1
ATOM 527 O O . PHE A 1 69 ? -9.271 12.176 9.558 1.00 71.69 69 PHE A O 1
ATOM 534 N N . LYS A 1 70 ? -8.120 12.643 7.691 1.00 70.75 70 LYS A N 1
ATOM 535 C CA . LYS A 1 70 ? -8.002 14.089 7.944 1.00 70.75 70 LYS A CA 1
ATOM 536 C C . LYS A 1 70 ? -9.359 14.779 7.977 1.00 70.75 70 LYS A C 1
ATOM 538 O O . LYS A 1 70 ? -9.588 15.596 8.863 1.00 70.75 70 LYS A O 1
ATOM 543 N N . ASN A 1 71 ? -10.275 14.407 7.082 1.00 70.56 71 ASN A N 1
ATOM 544 C CA . ASN A 1 71 ? -11.654 14.901 7.123 1.00 70.56 71 ASN A CA 1
ATOM 545 C C . ASN A 1 71 ? -12.391 14.477 8.408 1.00 70.56 71 ASN A C 1
ATOM 547 O O . ASN A 1 71 ? -13.301 15.172 8.844 1.00 70.56 71 ASN A O 1
ATOM 551 N N . LEU A 1 72 ? -11.976 13.368 9.030 1.00 62.69 72 LEU A N 1
ATOM 552 C CA . LEU A 1 72 ? -12.481 12.879 10.317 1.00 62.69 72 LEU A CA 1
ATOM 553 C C . LEU A 1 72 ? -11.676 13.396 11.529 1.00 62.69 72 LEU A C 1
ATOM 555 O O . LEU A 1 72 ? -11.964 13.006 12.657 1.00 62.69 72 LEU A O 1
ATOM 559 N N . GLY A 1 73 ? -10.668 14.255 11.325 1.00 61.56 73 GLY A N 1
ATOM 560 C CA . GLY A 1 73 ? -9.829 14.806 12.397 1.00 61.56 73 GLY A CA 1
ATOM 561 C C . GLY A 1 73 ? -8.817 13.824 13.006 1.00 61.56 73 GLY A C 1
ATOM 562 O O . GLY A 1 73 ? -8.333 14.051 14.114 1.00 61.56 73 GLY A O 1
ATOM 563 N N . ILE A 1 74 ? -8.482 12.731 12.313 1.00 61.97 74 ILE A N 1
ATOM 564 C CA . ILE A 1 74 ? -7.542 11.704 12.784 1.00 61.97 74 ILE A CA 1
ATOM 565 C C . ILE A 1 74 ? -6.177 11.924 12.110 1.00 61.97 74 ILE A C 1
ATOM 567 O O . ILE A 1 74 ? -6.043 11.797 10.897 1.00 61.97 74 ILE A O 1
ATOM 571 N N . PHE A 1 75 ? -5.150 12.250 12.904 1.00 55.59 75 PHE A N 1
ATOM 572 C CA . PHE A 1 75 ? -3.848 12.752 12.422 1.00 55.59 75 PHE A CA 1
ATOM 573 C C . PHE A 1 75 ? -2.679 11.754 12.517 1.00 55.59 75 PHE A C 1
ATOM 575 O O . PHE A 1 75 ? -1.524 12.154 12.662 1.00 55.59 75 PHE A O 1
ATOM 582 N N . LYS A 1 76 ? -2.932 10.444 12.471 1.00 62.84 76 LYS A N 1
ATOM 583 C CA . LYS A 1 76 ? -1.864 9.429 12.527 1.00 62.84 76 LYS A CA 1
ATOM 584 C C . LYS A 1 76 ? -2.078 8.378 11.440 1.00 62.84 76 LYS A C 1
ATOM 586 O O . LYS A 1 76 ? -3.223 8.018 11.183 1.00 62.84 76 LYS A O 1
ATOM 591 N N . ASN A 1 77 ? -0.987 7.843 10.872 1.00 65.31 77 ASN A N 1
ATOM 592 C CA . ASN A 1 77 ? -0.967 6.656 9.988 1.00 65.31 77 ASN A CA 1
ATOM 593 C C . ASN A 1 77 ? -1.316 5.370 10.769 1.00 65.31 77 ASN A C 1
ATOM 595 O O . ASN A 1 77 ? -0.631 4.347 10.680 1.00 65.31 77 ASN A O 1
ATOM 599 N N . THR A 1 78 ? -2.351 5.455 11.599 1.00 65.25 78 THR A N 1
ATOM 600 C CA . THR A 1 78 ? -2.822 4.414 12.491 1.00 65.25 78 THR A CA 1
ATOM 601 C C . THR A 1 78 ? -4.300 4.227 12.223 1.00 65.25 78 THR A C 1
ATOM 603 O O . THR A 1 78 ? -5.111 5.097 12.537 1.00 65.25 78 THR A O 1
ATOM 606 N N . MET A 1 79 ? -4.647 3.085 11.645 1.00 68.31 79 MET A N 1
ATOM 607 C CA . MET A 1 79 ? -6.032 2.724 11.384 1.00 68.31 79 MET A CA 1
ATOM 608 C C . MET A 1 79 ? -6.508 1.765 12.469 1.00 68.31 79 MET A C 1
ATOM 610 O O . MET A 1 79 ? -5.900 0.716 12.663 1.00 68.31 79 MET A O 1
ATOM 614 N N . LEU A 1 80 ? -7.583 2.123 13.170 1.00 68.00 80 LEU A N 1
ATOM 615 C CA . LEU A 1 80 ? -8.280 1.231 14.097 1.00 68.00 80 LEU A CA 1
ATOM 616 C C . LEU A 1 80 ? -9.409 0.538 13.338 1.00 68.00 80 LEU A C 1
ATOM 618 O O . LEU A 1 80 ? -10.364 1.193 12.922 1.00 68.00 80 LEU A O 1
ATOM 622 N N . ILE A 1 81 ? -9.294 -0.775 13.143 1.00 65.69 81 ILE A N 1
ATOM 623 C CA . ILE A 1 81 ? -10.336 -1.585 12.502 1.00 65.69 81 ILE A CA 1
ATOM 624 C C . ILE A 1 81 ? -10.884 -2.559 13.539 1.00 65.69 81 ILE A C 1
ATOM 626 O O . ILE A 1 81 ? -10.138 -3.347 14.124 1.00 65.69 81 ILE A O 1
ATOM 63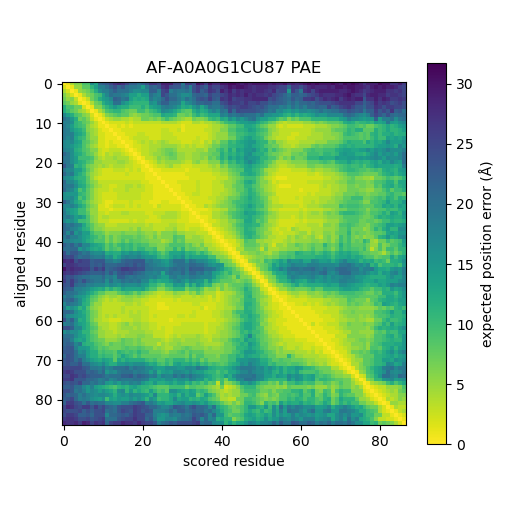0 N N . ARG A 1 82 ? -12.203 -2.531 13.756 1.00 59.38 82 ARG A N 1
ATOM 631 C CA . ARG A 1 82 ? -12.882 -3.561 14.550 1.00 59.38 82 ARG A CA 1
ATOM 632 C C . ARG A 1 82 ? -13.009 -4.834 13.727 1.00 59.38 82 ARG A C 1
ATOM 634 O O . ARG A 1 82 ? -13.453 -4.777 12.580 1.00 59.38 82 ARG A O 1
ATOM 641 N N . LYS A 1 83 ? -12.665 -5.977 14.328 1.00 52.06 83 LYS A N 1
ATOM 642 C CA . LYS A 1 83 ? -12.654 -7.301 13.679 1.00 52.06 83 LYS A CA 1
ATOM 643 C C . LYS A 1 83 ? -13.972 -7.660 12.975 1.00 52.06 83 LYS A C 1
ATOM 645 O O . LYS A 1 83 ? -13.940 -8.347 11.966 1.00 52.06 83 LYS A O 1
ATOM 650 N N . GLU A 1 84 ? -15.108 -7.151 13.449 1.00 56.84 84 GLU A N 1
ATOM 651 C CA . GLU A 1 84 ? -16.429 -7.328 12.819 1.00 56.84 84 GLU A CA 1
ATOM 652 C C . GLU A 1 84 ? -16.525 -6.797 11.371 1.00 56.84 84 GLU A C 1
ATOM 654 O O . GLU A 1 84 ? -17.375 -7.252 10.607 1.00 56.84 84 GLU A O 1
ATOM 659 N N . ASN A 1 85 ? -15.628 -5.884 10.974 1.00 47.59 85 ASN A N 1
ATOM 660 C CA . ASN A 1 85 ? -15.557 -5.304 9.629 1.00 47.59 85 ASN A CA 1
ATOM 661 C C . ASN A 1 85 ? -14.518 -5.980 8.710 1.00 47.59 85 ASN A C 1
ATOM 663 O O . ASN A 1 85 ? -14.451 -5.646 7.529 1.00 47.59 85 ASN A O 1
ATOM 667 N N . LEU A 1 86 ? -13.707 -6.911 9.229 1.00 50.59 86 LEU A N 1
ATOM 668 C CA . LEU A 1 86 ? -12.763 -7.721 8.448 1.00 50.59 86 LEU A CA 1
ATOM 669 C C . LEU A 1 86 ? -13.458 -9.038 8.075 1.00 50.59 86 LEU A C 1
ATOM 671 O O . LEU A 1 86 ? -13.343 -10.025 8.801 1.00 50.59 86 LEU A O 1
ATOM 675 N N . LYS A 1 87 ? -14.238 -9.017 6.990 1.00 41.19 87 LYS A N 1
ATOM 676 C CA . LYS A 1 87 ? -14.821 -10.222 6.381 1.00 41.19 87 LYS A CA 1
ATOM 677 C C . LYS A 1 87 ? -13.899 -10.812 5.326 1.00 41.19 87 LYS A C 1
ATOM 679 O O . LYS A 1 87 ? -13.312 -10.014 4.562 1.00 41.19 87 LYS A O 1
#

Solvent-accessible surface area (backbone atoms only — not comparable to full-atom values): 5283 Å² total; per-residue (Å²): 132,87,80,76,71,82,74,80,62,51,51,14,75,84,78,63,52,64,38,88,62,65,45,60,18,72,82,82,67,45,44,28,35,72,85,47,52,38,82,31,40,34,33,38,51,45,103,89,49,72,48,75,45,77,44,46,28,34,49,72,56,46,51,58,50,49,54,55,35,50,77,70,72,47,92,61,72,60,47,81,45,58,57,92,74,69,124

Sequence (87 aa):
MKVTRPIEETACDVCGQAQTQMRVCSVCKKDICHIHVMEWRVIVEQNQGALGDTAIICVECGIKIDRTFKNLGIFKNTMLIRKENLK

pLDDT: mean 72.92, std 14.72, range [39.53, 92.19]

Mean predicted aligned error: 10.27 Å

=== Feature glossary ===
A reading guide for the features in this record.

Start from the sequence.

  · Sequence gives the chain of amino acids in standard one-letter code (A=alanine, C=cysteine, …, Y=tyrosine), read N→C. It is the only feature that is directly encoded by the gene; all structural features are derived from the folded form of this sequence.

Fold it, and you get atomic coordinates and the backbone conformation that goes with them.

  · The mmCIF table is the protein's shape written out atom by atom. For each bac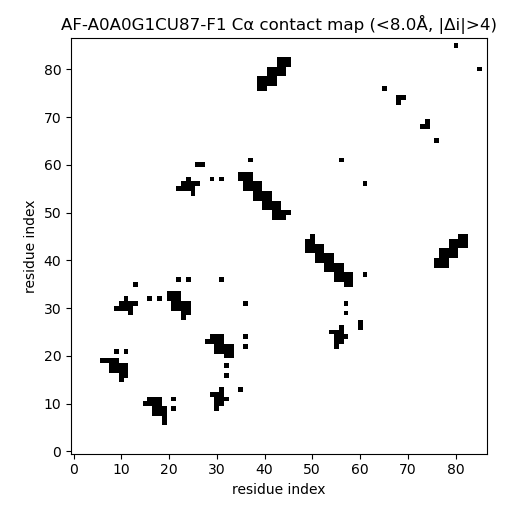kbone N, Cα, C, and carbonyl O, it records an (x, y, z) coordinate triple in Å plus the residue type, chain letter, and residue number.

  · Backbone dihedral angles. Every residue except chain termini has a φ (preceding-C → N → Cα → C) and a ψ (N → Cα → C → next-N). They are reported in degrees following the IUPAC sign convention. Secondary structure is essentially a statement about which (φ, ψ) basin each residue occupies.

  · DSSP 8-state secondary structure assigns each residue one of H (α-helix), G (3₁₀-helix), I (π-helix), E (extended β-strand), B (isolated β-bridge), T (hydrogen-bonded turn), S (bend), or '-' (coil). The assignment is computed from backbone hydrogen-bond geometry via the Kabsch–Sander algorithm.

  · P-SEA three-state annotation labels each residue as helix, strand, or coil based purely on the geometry of the Cα trace. It serves as a fallback when the full backbone (and thus DSSP) is unavailable.

Summarize the fold with a handful of shape descriptors and a per-residue structural alphabet.

  · Radius of gyration (Rg) is the root-mean-square distance of Cα atoms from their centroid — a single number for overall size and compactness. A globular domain of N residues has Rg ≈ 2.2·N^0.38 Å; an extended or disordered chain has a much larger Rg. The Cα contact count is the number of residue pairs whose Cα atoms are within 8 Å and are more than four positions apart in sequence — a standard proxy for tertiary packing density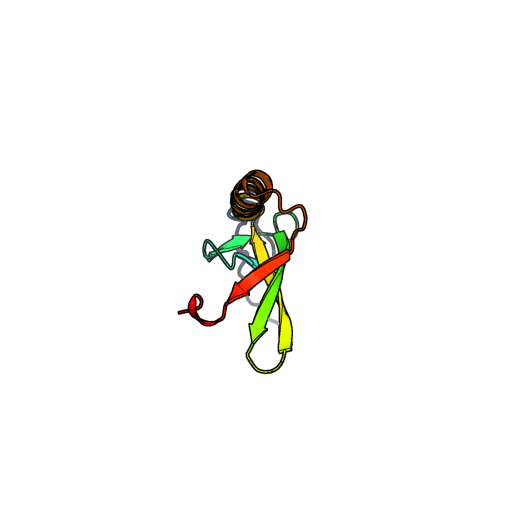. The bounding box is the smallest axis-aligned box enclosing all Cα atoms.

  · Foldseek's 3Di representation compresses backbone geometry into a per-residue letter drawn from a learned twenty-state alphabet. It captures the tertiary interaction pattern around each residue — which residues are packed against it in space, regardless of where they are in sequence.

  · Accessible surface area quantifies burial. A residue with SASA near zero is packed into th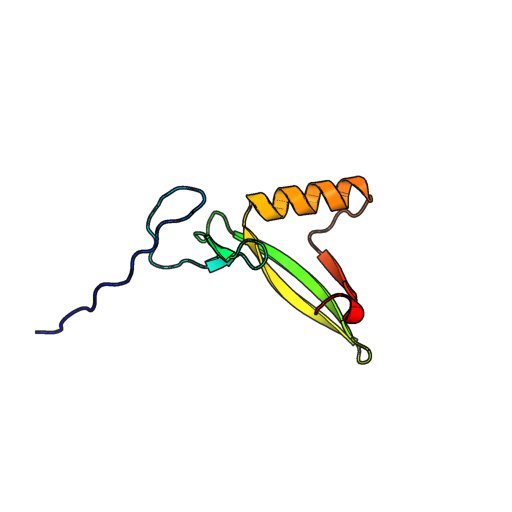e hydrophobic core; one with SASA >100 Å² sits on the surface. Computed here via the Shrake–Rupley numerical algorithm with a 1.4 Å probe.

Ask how reliable the model is.

  · For AlphaFold models, the B-factor field carries pLDDT — the model's own estimate of local accuracy on a 0–100 scale. Regions with pLDDT<50 should be treated as essentially unmodeled; they often correspond to intrinsically disordered segments.

  · For experimental (PDB) structures, the B-factor (temperature factor) quantifies the positional spread of each atom in the crystal — a combination of thermal vibration and static disorder — in units of Å². High B-factors mark flexible loops or poorly resolved regions; low B-factors mark the rigid, well-ordered core.

  · PAE(i, j) answers: if I align the predicted and true structures on residue i, how far off (in Å) do I expect residue j to be? A block-diagonal PAE matrix with low values on the blocks and high values off-diagonal is the signature of a multi-domain protein with confidently predicted domains but uncertain inter-domain orientation.

Place it in context: what it resembles, what it is annotated as, and how it looks.

  · Structural nearest neighbors (via Foldseek easy-search vs the PDB). Reported per hit: target PDB id, E-value, and alignment TM-score. A TM-score above ~0.5 is the conventional threshold for 'same fold'.

  · Functional annotations link the protein to curated databases. InterPro entries identify conserved domains and families by matching the sequence against member-database signatures (Pfam, PROSITE, CDD, …). Gene Ontology (GO) terms describe molecular function, biological process, and cellular component in a controlled vocabulary. CATH places the structure in a hierarchical fold classification (Class/Architecture/Topology/Homologous-superfamily). The organism is the source species.

  · Plot images: a contact map (which residues are close in 3D, as an N×N binary image), a Ramachandran scatter (backbone torsion angles, revealing secondary-structure composition at a glance), and — for AlphaFold structures — a PAE heatmap (pairwise prediction confidence).

  · Structure images are PyMOL renders from six orthogonal camera directions. Cartoon representation draws helices as coils and strands as arrows; sticks shows the backbone as bonds; surface shows the solvent-excluded envelope. Rainbow coloring maps sequence position to hue (blue→red, N→C); chain coloring assigns a distinct color per polypeptide.